Protein AF-A0AAW5FNN5-F1 (afdb_monomer)

Mean predicted aligned error: 12.96 Å

pLDDT: mean 70.57, std 18.23, range [37.03, 93.81]

Solvent-accessible surface area (backbone atoms only — not comparable to full-atom values): 6678 Å² total; per-residue (Å²): 137,86,81,79,78,71,79,78,51,77,61,60,63,59,75,59,57,77,63,70,77,84,72,81,72,60,92,68,28,62,46,75,44,82,89,42,63,40,79,73,49,76,60,96,80,28,38,33,34,35,31,45,33,40,33,36,49,59,52,45,40,45,74,76,66,50,51,72,71,55,49,54,48,47,70,64,46,31,60,79,72,72,42,74,63,58,47,79,39,82,46,41,32,36,41,31,78,42,97,87,76,49,71,51,75,43,78,55,134

Foldseek 3Di:
DDDPPPDPDPVVVVVVCPPPPPPPQPPPQWDWPPVAFDFPDDDPQKTKTKTKIKGQQLSVCVVVPNDPVVSVVCVVVCVVVVHDRIDIDIWIWMWHQDPVRDIDIGTDD

Radius of gyration: 19.85 Å; Cα contacts (8 Å, |Δi|>4): 138; chains: 1; bounding box: 41×42×58 Å

Secondary structure (DSSP, 8-state):
---------TTHHHHTT-S-----PPTTSB---GGG-EEEEEETTEEEEEEEEEEEHHHHHHHTT--HHHHHHHHHHTGGGT--SEEEEEEEEEEEE-TTS-EEEEE--

Sequence (109 aa):
MRRRRRAQGREELFDQQQFGQFIQAPPGIFIVQEKSATLTSTQGGKSFCSVLVPLDILEMSRFTGTSEADLAKMKTEAPKRGLPLTKDYLVNYTVRPMASGQNHVTVLP

Structure (mmCIF, N/CA/C/O backbone):
data_AF-A0AAW5FNN5-F1
#
_entry.id   AF-A0AAW5FNN5-F1
#
loop_
_atom_site.group_PDB
_atom_site.id
_atom_site.type_symbol
_atom_site.label_atom_id
_atom_site.label_alt_id
_atom_site.label_comp_id
_atom_site.label_asym_id
_atom_site.label_entity_id
_atom_site.label_seq_id
_atom_site.pdbx_PDB_ins_code
_atom_site.Cartn_x
_atom_site.Cartn_y
_atom_site.Cartn_z
_atom_site.occupancy
_atom_site.B_iso_or_equiv
_atom_site.auth_seq_id
_atom_site.auth_comp_id
_atom_site.auth_asym_id
_atom_site.auth_atom_id
_atom_site.pdbx_PDB_model_num
ATOM 1 N N . MET A 1 1 ? 21.541 32.134 -35.307 1.00 37.03 1 MET A N 1
ATOM 2 C CA . MET A 1 1 ? 22.14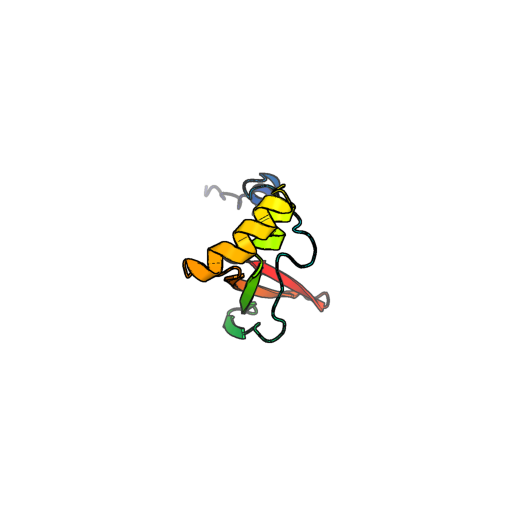1 31.289 -34.245 1.00 37.03 1 MET A CA 1
ATOM 3 C C . MET A 1 1 ? 21.047 30.773 -33.312 1.00 37.03 1 MET A C 1
ATOM 5 O O . MET A 1 1 ? 20.461 31.556 -32.579 1.00 37.03 1 MET A O 1
ATOM 9 N N . ARG A 1 2 ? 20.718 29.475 -33.376 1.00 37.28 2 ARG A N 1
ATOM 10 C CA . ARG A 1 2 ? 19.704 28.826 -32.523 1.00 37.28 2 ARG A CA 1
ATOM 11 C C . ARG A 1 2 ? 20.340 28.423 -31.188 1.00 37.28 2 ARG A C 1
ATOM 13 O O . ARG A 1 2 ? 21.210 27.557 -31.166 1.00 37.28 2 ARG A O 1
ATOM 20 N N . ARG A 1 3 ? 19.914 29.037 -30.078 1.00 39.03 3 ARG A N 1
ATOM 21 C CA . ARG A 1 3 ? 20.297 28.607 -28.725 1.00 39.03 3 ARG A CA 1
ATOM 22 C C . ARG A 1 3 ? 19.598 27.281 -28.412 1.00 39.03 3 ARG A C 1
ATOM 24 O O . ARG A 1 3 ? 18.391 27.247 -28.198 1.00 39.03 3 ARG A O 1
ATOM 31 N N . ARG A 1 4 ? 20.375 26.194 -28.397 1.00 40.81 4 ARG A N 1
ATOM 32 C CA . ARG A 1 4 ? 20.003 24.917 -27.777 1.00 40.81 4 ARG A CA 1
ATOM 33 C C . ARG A 1 4 ? 19.725 25.185 -26.295 1.00 40.81 4 ARG A C 1
ATOM 35 O O . ARG A 1 4 ? 20.665 25.375 -25.529 1.00 40.81 4 ARG A O 1
ATOM 42 N N . ARG A 1 5 ? 18.453 25.218 -25.887 1.00 41.94 5 ARG A N 1
ATOM 43 C CA . ARG A 1 5 ? 18.100 25.011 -24.478 1.00 41.94 5 ARG A CA 1
ATOM 44 C C . ARG A 1 5 ? 18.435 23.554 -24.181 1.00 41.94 5 ARG A C 1
ATOM 46 O O . ARG A 1 5 ? 17.781 22.653 -24.700 1.00 41.94 5 ARG A O 1
ATOM 53 N N . ARG A 1 6 ? 19.545 23.344 -23.468 1.00 43.50 6 ARG A N 1
ATOM 54 C CA . ARG A 1 6 ? 19.911 22.044 -22.907 1.00 43.50 6 ARG A CA 1
ATOM 55 C C . ARG A 1 6 ? 18.717 21.554 -22.097 1.00 43.50 6 ARG A C 1
ATOM 57 O O . ARG A 1 6 ? 18.136 22.331 -21.344 1.00 43.50 6 ARG A O 1
ATOM 64 N N . ALA A 1 7 ? 18.349 20.298 -22.316 1.00 46.12 7 ALA A N 1
ATOM 65 C CA . ALA A 1 7 ? 17.455 19.573 -21.440 1.00 46.12 7 ALA A CA 1
ATOM 66 C C . ALA A 1 7 ? 18.031 19.680 -20.025 1.00 46.12 7 ALA A C 1
ATOM 68 O O . ALA A 1 7 ? 19.085 19.111 -19.750 1.00 46.12 7 ALA A O 1
ATOM 69 N N . GLN A 1 8 ? 17.395 20.494 -19.185 1.00 41.34 8 GLN A N 1
ATOM 70 C CA . GLN A 1 8 ? 17.668 20.502 -17.758 1.00 41.34 8 GLN A CA 1
ATOM 71 C C . GLN A 1 8 ? 17.301 19.110 -17.255 1.00 41.34 8 GLN A C 1
ATOM 73 O O . GLN A 1 8 ? 16.192 18.621 -17.498 1.00 41.34 8 GLN A O 1
ATOM 78 N N . GLY A 1 9 ? 18.321 18.421 -16.754 1.00 39.44 9 GLY A N 1
ATOM 79 C CA . GLY A 1 9 ? 18.324 16.988 -16.544 1.00 39.44 9 GLY A CA 1
ATOM 80 C C . GLY A 1 9 ? 17.225 16.592 -15.577 1.00 39.44 9 GLY A C 1
ATOM 81 O O . GLY A 1 9 ? 17.053 17.185 -14.520 1.00 39.44 9 GLY 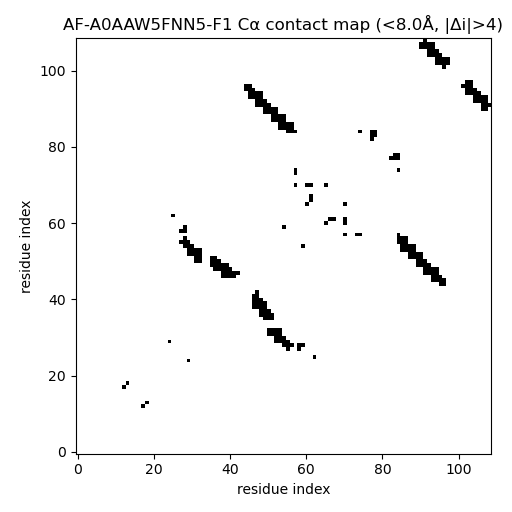A O 1
ATOM 82 N N . ARG A 1 10 ? 16.500 15.537 -15.931 1.00 45.97 10 ARG A N 1
ATOM 83 C CA . ARG A 1 10 ? 15.535 14.873 -15.051 1.00 45.97 10 ARG A CA 1
ATOM 84 C C . ARG A 1 10 ? 16.176 14.403 -13.730 1.00 45.97 10 ARG A C 1
ATOM 86 O O . ARG A 1 10 ? 15.455 14.191 -12.766 1.00 45.97 10 ARG A O 1
ATOM 93 N N . GLU A 1 11 ? 17.504 14.275 -13.709 1.00 41.00 11 GLU A N 1
ATOM 94 C CA . GLU A 1 11 ? 18.332 14.017 -12.525 1.00 41.00 11 GLU A CA 1
ATOM 95 C C . GLU A 1 11 ? 18.367 15.213 -11.554 1.00 41.00 11 GLU A C 1
ATOM 97 O O . GLU A 1 11 ? 18.213 15.006 -10.357 1.00 41.00 11 GLU A O 1
ATOM 102 N N . GLU A 1 12 ? 18.420 16.464 -12.034 1.00 41.44 1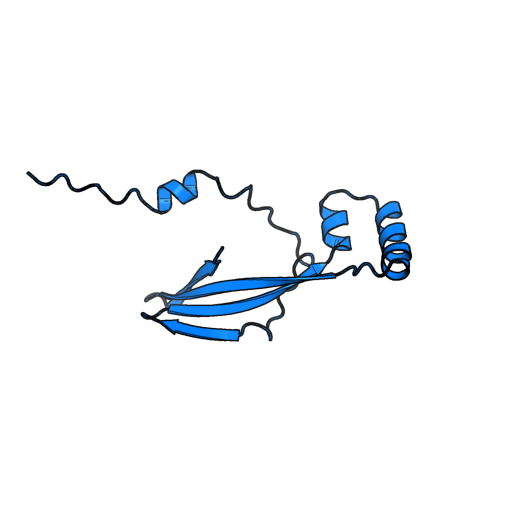2 GLU A N 1
ATOM 103 C CA . GLU A 1 12 ? 18.438 17.654 -11.155 1.00 41.44 12 GLU A CA 1
ATOM 104 C C . GLU A 1 12 ? 17.113 17.838 -10.394 1.00 41.44 12 GLU A C 1
ATOM 106 O O . GLU A 1 12 ? 17.102 18.342 -9.275 1.00 41.44 12 GLU A O 1
ATOM 111 N N . LEU A 1 13 ? 15.988 17.396 -10.969 1.00 40.62 13 LEU A N 1
ATOM 112 C CA . LEU A 1 13 ? 14.690 17.381 -10.278 1.00 40.62 13 LEU A CA 1
ATOM 113 C C . LEU A 1 13 ? 14.596 16.264 -9.224 1.00 40.62 13 LEU A C 1
ATOM 115 O O . LEU A 1 13 ? 13.774 16.354 -8.315 1.00 40.62 13 LEU A O 1
ATOM 119 N N . PHE A 1 14 ? 15.423 15.221 -9.342 1.00 44.19 14 PHE A N 1
ATOM 120 C CA . PHE A 1 14 ? 15.507 14.124 -8.378 1.00 44.19 14 PHE A CA 1
ATOM 121 C C . PHE A 1 14 ? 16.357 14.528 -7.163 1.00 44.19 14 PHE A C 1
ATOM 123 O O . PHE A 1 14 ? 15.952 14.299 -6.024 1.00 44.19 14 PHE A O 1
ATOM 130 N N . ASP A 1 15 ? 17.472 15.224 -7.406 1.00 42.34 15 ASP A N 1
ATOM 131 C CA . ASP A 1 15 ? 18.365 15.742 -6.359 1.00 42.34 15 ASP A CA 1
ATOM 132 C C . ASP A 1 15 ? 17.741 16.881 -5.536 1.00 42.34 15 ASP A C 1
ATOM 134 O O . ASP A 1 15 ? 18.128 17.109 -4.391 1.00 42.34 15 ASP A O 1
ATOM 138 N N . GLN A 1 16 ? 16.736 17.580 -6.075 1.00 41.78 16 GLN A N 1
ATOM 139 C CA . GLN A 1 16 ? 16.063 18.688 -5.386 1.00 41.78 16 GLN A CA 1
ATOM 140 C C . GLN A 1 16 ? 15.072 18.271 -4.286 1.00 41.78 16 GLN A C 1
ATOM 142 O O . GLN A 1 16 ? 14.443 19.154 -3.706 1.00 41.78 16 GLN A O 1
ATOM 147 N N . GLN A 1 17 ? 14.917 16.973 -3.977 1.00 41.91 17 GLN A N 1
ATOM 148 C CA . GLN A 1 17 ? 14.082 16.473 -2.865 1.00 41.91 17 GLN A CA 1
ATOM 149 C C . GLN A 1 17 ? 12.687 17.134 -2.763 1.00 41.91 17 GLN A C 1
ATOM 151 O O . GLN A 1 17 ? 12.129 17.281 -1.678 1.00 41.91 17 GLN A O 1
ATOM 156 N N . GLN A 1 18 ? 12.088 17.535 -3.891 1.00 38.53 18 GLN A N 1
ATOM 157 C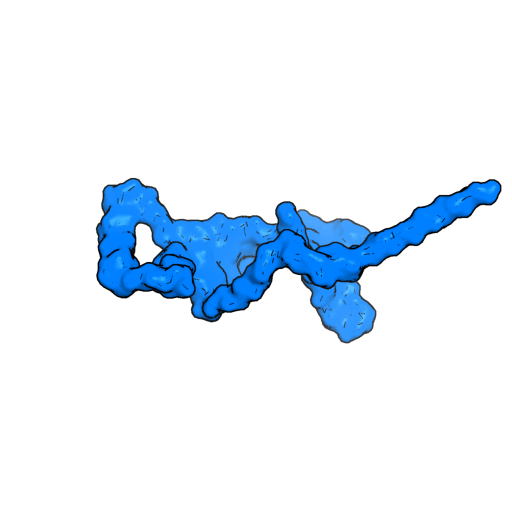 CA . GLN A 1 18 ? 10.705 18.036 -3.907 1.00 38.53 18 GLN A CA 1
ATOM 158 C C . GLN A 1 18 ? 9.673 16.907 -3.800 1.00 38.53 18 GLN A C 1
ATOM 160 O O . GLN A 1 18 ? 8.482 17.162 -3.630 1.00 38.53 18 GLN A O 1
ATOM 165 N N . PHE A 1 19 ? 10.120 15.654 -3.839 1.00 45.00 19 PHE A N 1
ATOM 166 C CA . PHE A 1 19 ? 9.351 14.546 -3.302 1.00 45.00 19 PHE A CA 1
ATOM 167 C C . PHE A 1 19 ? 9.584 14.554 -1.796 1.00 45.00 19 PHE A C 1
ATOM 169 O O . PHE A 1 19 ? 10.717 14.353 -1.358 1.00 45.00 19 PHE A O 1
ATOM 176 N N . GLY A 1 20 ? 8.532 14.853 -1.022 1.00 38.00 20 GLY A N 1
ATOM 177 C CA . GLY A 1 20 ? 8.570 14.779 0.439 1.00 38.00 20 GLY A CA 1
ATOM 178 C C . GLY A 1 20 ? 9.319 13.522 0.869 1.00 38.00 20 GLY A C 1
ATOM 179 O O . GLY A 1 20 ? 9.146 12.489 0.225 1.00 38.00 20 GLY A O 1
ATOM 180 N N . GLN A 1 21 ? 10.205 13.662 1.864 1.00 37.47 21 GLN A N 1
ATOM 181 C CA . GLN A 1 21 ? 11.104 12.610 2.353 1.00 37.47 21 GLN A CA 1
ATOM 182 C C . GLN A 1 21 ? 10.497 11.227 2.124 1.00 37.47 21 GLN A C 1
ATOM 184 O O . GLN A 1 21 ? 9.398 10.963 2.611 1.00 37.47 21 GLN A O 1
ATOM 189 N N . PHE A 1 22 ? 11.180 10.372 1.357 1.00 42.91 22 PHE A N 1
ATOM 190 C CA . PHE A 1 22 ? 10.763 8.987 1.180 1.00 42.91 22 PHE A CA 1
ATOM 191 C C . PHE A 1 22 ? 10.768 8.327 2.558 1.00 42.91 22 PHE A C 1
ATOM 193 O O . PHE A 1 22 ? 11.794 7.843 3.030 1.00 42.91 22 PHE A O 1
ATOM 200 N N . ILE A 1 23 ? 9.623 8.355 3.233 1.00 45.28 23 ILE A N 1
ATOM 201 C CA . ILE A 1 23 ? 9.418 7.600 4.450 1.00 45.28 23 ILE A CA 1
ATOM 202 C C . ILE A 1 23 ? 9.444 6.148 3.997 1.00 45.28 23 ILE A C 1
ATOM 204 O O . ILE A 1 23 ? 8.528 5.677 3.319 1.00 45.28 23 ILE A O 1
ATOM 208 N N . GLN A 1 24 ? 10.519 5.443 4.335 1.00 47.78 24 GLN A N 1
ATOM 209 C CA . GLN A 1 24 ? 10.554 4.002 4.185 1.00 47.78 24 GLN A CA 1
ATOM 210 C C . GLN A 1 24 ? 9.564 3.426 5.197 1.00 47.78 24 GLN A C 1
ATOM 212 O O . GLN A 1 24 ? 9.873 3.271 6.376 1.00 47.78 24 GLN A O 1
ATOM 217 N N . ALA A 1 25 ? 8.333 3.200 4.742 1.00 55.97 25 ALA A N 1
ATOM 218 C CA . ALA A 1 25 ? 7.290 2.631 5.572 1.00 55.97 25 ALA A CA 1
ATOM 219 C C . ALA A 1 25 ? 7.719 1.230 6.048 1.00 55.97 25 ALA A C 1
ATOM 221 O O . ALA A 1 25 ? 8.205 0.439 5.231 1.00 55.97 25 ALA A O 1
ATOM 222 N N . PRO A 1 26 ? 7.557 0.913 7.345 1.00 60.97 26 PRO A N 1
ATOM 223 C CA . PRO A 1 26 ? 7.775 -0.427 7.861 1.00 60.97 26 PRO A CA 1
ATOM 224 C C . PRO A 1 26 ? 7.056 -1.510 7.042 1.00 60.97 26 PRO A C 1
ATOM 226 O O . PRO A 1 26 ? 5.950 -1.270 6.537 1.00 60.97 26 PRO A O 1
ATOM 229 N N . PRO A 1 27 ? 7.641 -2.719 6.941 1.00 61.00 27 PRO A N 1
ATOM 230 C CA . PRO A 1 27 ? 6.961 -3.866 6.353 1.00 61.00 27 PRO A CA 1
ATOM 231 C C . PRO A 1 27 ? 5.588 -4.074 7.009 1.00 61.00 27 PRO A C 1
ATOM 233 O O . PRO A 1 27 ? 5.493 -4.113 8.232 1.00 61.00 27 PRO A O 1
ATOM 236 N N . GLY A 1 28 ? 4.531 -4.204 6.203 1.00 65.75 28 GLY A N 1
ATOM 237 C CA . GLY A 1 28 ? 3.165 -4.460 6.681 1.00 65.75 28 GLY A CA 1
ATOM 238 C C . GLY A 1 28 ? 2.215 -3.259 6.653 1.00 65.75 28 GLY A C 1
ATOM 239 O O . GLY A 1 28 ? 1.010 -3.472 6.622 1.00 65.75 28 GLY A O 1
ATOM 240 N N . ILE A 1 29 ? 2.717 -2.020 6.565 1.00 71.50 29 ILE A N 1
ATOM 241 C CA . ILE A 1 29 ? 1.855 -0.829 6.398 1.00 71.50 29 ILE A CA 1
ATOM 242 C C . ILE A 1 29 ? 1.197 -0.820 5.017 1.00 71.50 29 ILE A C 1
ATOM 244 O O . ILE A 1 29 ? 0.005 -0.551 4.877 1.00 71.50 29 ILE A O 1
ATOM 248 N N . PHE A 1 30 ? 2.000 -1.120 3.998 1.00 64.81 30 PHE A N 1
ATOM 249 C CA . PHE A 1 30 ? 1.560 -1.298 2.624 1.00 64.81 30 PHE A CA 1
ATOM 250 C C . PHE A 1 30 ? 1.718 -2.769 2.269 1.00 64.81 30 PHE A C 1
ATOM 252 O O . PHE A 1 30 ? 2.833 -3.295 2.267 1.00 64.81 30 PHE A O 1
ATOM 259 N N . ILE A 1 31 ? 0.611 -3.436 1.964 1.00 63.75 31 ILE A N 1
ATOM 260 C CA . ILE A 1 31 ? 0.639 -4.828 1.521 1.00 63.75 31 ILE A CA 1
ATOM 261 C C . ILE A 1 31 ? 0.444 -4.811 0.010 1.00 63.75 31 ILE A C 1
ATOM 263 O O . ILE A 1 31 ? -0.638 -4.514 -0.480 1.00 63.75 31 ILE A O 1
ATOM 267 N N . VAL A 1 32 ? 1.492 -5.102 -0.760 1.00 59.56 32 VAL A N 1
ATOM 268 C CA . VAL A 1 32 ? 1.345 -5.223 -2.216 1.00 59.56 32 VAL A CA 1
ATOM 269 C C . VAL A 1 32 ? 0.566 -6.500 -2.504 1.00 59.56 32 VAL A C 1
ATOM 271 O O . VAL A 1 32 ? 1.025 -7.598 -2.193 1.00 59.56 32 VAL A O 1
ATOM 274 N N . GLN A 1 33 ? -0.611 -6.384 -3.115 1.00 56.56 33 GLN A N 1
ATOM 275 C CA . GLN A 1 33 ? -1.323 -7.566 -3.581 1.00 56.56 33 GLN A CA 1
ATOM 276 C C . GLN A 1 33 ? -0.654 -8.054 -4.872 1.00 56.56 33 GLN A C 1
ATOM 278 O O . GLN A 1 33 ? -0.945 -7.544 -5.951 1.00 56.56 33 GLN A O 1
ATOM 283 N N . GLU A 1 34 ? 0.243 -9.042 -4.779 1.00 49.03 34 GLU A N 1
ATOM 284 C CA . GLU A 1 34 ? 1.019 -9.582 -5.916 1.00 49.03 34 GLU A CA 1
ATOM 285 C C . GLU A 1 34 ? 0.142 -10.031 -7.101 1.00 49.03 34 GLU A C 1
ATOM 287 O O . GLU A 1 34 ? 0.555 -9.954 -8.255 1.00 49.03 34 GLU A O 1
ATOM 292 N N . LYS A 1 35 ? -1.106 -10.436 -6.833 1.00 50.78 35 LYS A N 1
ATOM 293 C CA . LYS A 1 35 ? -2.092 -10.838 -7.852 1.00 50.78 35 LYS A CA 1
ATOM 294 C C . LYS A 1 35 ? -2.824 -9.671 -8.527 1.00 50.78 35 LYS A C 1
ATOM 296 O O . LYS A 1 35 ? -3.618 -9.911 -9.429 1.00 50.78 35 LYS A O 1
ATOM 301 N N . SER A 1 36 ? -2.605 -8.433 -8.085 1.00 51.31 36 SER A N 1
ATOM 302 C CA . SER A 1 36 ? -3.342 -7.253 -8.565 1.00 51.31 36 SER A CA 1
ATOM 303 C C . SER A 1 36 ? -2.600 -6.444 -9.631 1.00 51.31 36 SER A C 1
ATOM 305 O O . SER A 1 36 ? -3.191 -5.532 -10.207 1.00 51.31 36 SER A O 1
ATOM 307 N N . ALA A 1 37 ? -1.333 -6.779 -9.918 1.00 58.84 37 ALA A N 1
ATOM 308 C CA . ALA A 1 37 ? -0.555 -6.133 -10.969 1.00 58.84 37 ALA A CA 1
ATOM 309 C C . ALA A 1 37 ? -1.176 -6.431 -12.343 1.00 58.84 37 ALA A C 1
ATOM 311 O O . ALA A 1 37 ? -0.945 -7.476 -12.948 1.00 58.84 37 ALA A O 1
ATOM 312 N N . THR A 1 38 ? -1.992 -5.502 -12.826 1.00 66.25 38 THR A N 1
ATOM 313 C CA . THR A 1 38 ? -2.707 -5.625 -14.092 1.00 66.25 38 THR A CA 1
ATOM 314 C C . THR A 1 38 ? -1.922 -4.883 -15.161 1.00 66.25 38 THR A C 1
ATOM 316 O O . THR A 1 38 ? -1.663 -3.689 -15.016 1.00 66.25 38 THR A O 1
ATOM 319 N N . LEU A 1 39 ? -1.532 -5.579 -16.234 1.00 67.50 39 LEU A N 1
ATOM 320 C CA . LEU A 1 39 ? -0.998 -4.933 -17.431 1.00 67.50 39 LEU A CA 1
ATOM 321 C C . LEU A 1 39 ? -2.134 -4.165 -18.109 1.00 67.50 39 LEU A C 1
ATOM 323 O O . LEU A 1 39 ? -3.060 -4.761 -18.652 1.00 67.50 39 LEU A O 1
ATOM 327 N N . THR A 1 40 ? -2.050 -2.844 -18.087 1.00 70.06 40 THR A N 1
ATOM 328 C CA . THR A 1 40 ? -3.077 -1.952 -18.624 1.00 70.06 40 THR A CA 1
ATOM 329 C C . THR A 1 40 ? -2.855 -1.694 -20.112 1.00 70.06 40 THR A C 1
ATOM 331 O O . THR A 1 40 ? -3.804 -1.668 -20.888 1.00 70.06 40 THR A O 1
ATOM 334 N N . SER A 1 41 ? -1.602 -1.491 -20.535 1.00 70.94 41 SER A N 1
ATOM 335 C CA . SER A 1 41 ? -1.246 -1.352 -21.955 1.00 70.94 41 SER A CA 1
ATOM 336 C C . SER A 1 41 ? 0.260 -1.473 -22.195 1.00 70.94 41 SER A C 1
ATOM 338 O O . SER A 1 41 ? 1.064 -1.384 -21.268 1.00 70.94 41 SER A O 1
ATOM 340 N N . THR A 1 42 ? 0.657 -1.621 -23.458 1.00 78.75 42 THR A N 1
ATOM 341 C CA . THR A 1 42 ? 2.058 -1.539 -23.892 1.00 78.75 42 THR A CA 1
ATOM 342 C C . THR A 1 42 ? 2.210 -0.468 -24.964 1.00 78.75 42 THR A C 1
ATOM 344 O O . THR A 1 42 ? 1.534 -0.534 -25.989 1.00 78.75 42 THR A O 1
ATOM 347 N N . GLN A 1 43 ? 3.100 0.506 -24.764 1.00 76.69 43 GLN A N 1
ATOM 348 C CA . GLN A 1 43 ? 3.379 1.552 -25.755 1.00 76.69 43 GLN A CA 1
ATOM 349 C C . GLN A 1 43 ? 4.869 1.901 -25.775 1.00 76.69 43 GLN A C 1
ATOM 351 O O . GLN A 1 43 ? 5.478 2.135 -24.731 1.00 76.69 43 GLN A O 1
ATOM 356 N N . GLY A 1 44 ? 5.465 1.949 -26.971 1.00 78.19 44 GLY A N 1
ATOM 357 C CA . GLY A 1 44 ? 6.854 2.390 -27.161 1.00 78.19 44 GLY A CA 1
ATOM 358 C C . GLY A 1 44 ? 7.884 1.612 -26.331 1.00 78.19 44 GLY A C 1
ATOM 359 O O . GLY A 1 44 ? 8.785 2.221 -25.756 1.00 78.19 44 GLY A O 1
ATOM 360 N N . GLY A 1 45 ? 7.714 0.289 -26.204 1.00 77.12 45 GLY A N 1
ATOM 361 C CA . GLY A 1 45 ? 8.603 -0.576 -25.415 1.00 77.12 45 GLY A CA 1
ATOM 362 C C . GLY A 1 45 ? 8.461 -0.430 -23.895 1.00 77.12 45 GLY A C 1
ATOM 363 O O . GLY A 1 45 ? 9.329 -0.888 -23.156 1.00 77.12 45 GLY A O 1
ATOM 364 N N . LYS A 1 46 ? 7.397 0.224 -23.417 1.00 76.38 46 LYS A N 1
ATOM 365 C CA . LYS A 1 46 ? 7.046 0.317 -21.996 1.00 76.38 46 LYS A CA 1
ATOM 366 C C . LYS A 1 46 ? 5.730 -0.396 -21.739 1.00 76.38 46 LYS A C 1
ATOM 368 O O . LYS A 1 46 ? 4.799 -0.282 -22.538 1.00 76.38 46 LYS A O 1
ATOM 373 N N . SER A 1 47 ? 5.649 -1.050 -20.594 1.00 79.56 47 SER A N 1
ATOM 374 C CA . SER A 1 47 ? 4.420 -1.624 -20.058 1.00 79.56 47 SER A CA 1
ATOM 375 C C . SER A 1 47 ? 3.836 -0.658 -19.037 1.00 79.56 47 SER A C 1
ATOM 377 O O . SER A 1 47 ? 4.562 -0.170 -18.175 1.00 79.56 47 SER A O 1
ATOM 379 N N . PHE A 1 48 ? 2.549 -0.361 -19.139 1.00 77.19 48 PHE A N 1
ATOM 380 C CA . PHE A 1 48 ? 1.789 0.392 -18.148 1.00 77.19 48 PHE A CA 1
ATOM 381 C C . PHE A 1 48 ? 1.057 -0.612 -17.284 1.00 77.19 48 PHE A C 1
ATOM 383 O O . PHE A 1 48 ? 0.329 -1.451 -17.810 1.00 77.19 48 PHE A O 1
ATOM 390 N N . CYS A 1 49 ? 1.274 -0.526 -15.984 1.00 78.75 49 CYS A N 1
ATOM 391 C CA . CYS A 1 49 ? 0.736 -1.453 -15.017 1.00 78.75 49 CYS A CA 1
ATOM 392 C C . CYS A 1 49 ? 0.033 -0.682 -13.905 1.00 78.75 49 CYS A C 1
ATOM 394 O O . CYS A 1 49 ? 0.405 0.447 -13.575 1.00 78.75 49 CYS A O 1
ATOM 396 N N . SER A 1 50 ? -0.944 -1.329 -13.294 1.00 74.88 50 SER A N 1
ATOM 397 C CA . SER A 1 50 ? -1.621 -0.827 -12.106 1.00 74.88 50 SER A CA 1
ATOM 398 C C . SER A 1 50 ? -1.598 -1.908 -11.039 1.00 74.88 50 SER A C 1
ATOM 400 O O . SER A 1 50 ? -1.787 -3.079 -11.357 1.00 74.88 50 SER A O 1
ATOM 402 N N . VAL A 1 51 ? -1.361 -1.535 -9.786 1.00 79.94 51 VAL A N 1
ATOM 403 C CA . VAL A 1 51 ? -1.397 -2.450 -8.639 1.00 79.94 51 VAL A CA 1
ATOM 404 C C . VAL A 1 51 ? -2.252 -1.841 -7.537 1.00 79.94 51 VAL A C 1
ATOM 406 O O . VAL A 1 51 ? -2.219 -0.628 -7.321 1.00 79.94 51 VAL A O 1
ATOM 409 N N . LEU A 1 52 ? -3.033 -2.675 -6.856 1.00 76.81 52 LEU A N 1
ATOM 410 C CA . LEU A 1 52 ? -3.749 -2.265 -5.656 1.00 76.81 52 LEU A CA 1
ATOM 411 C C . LEU A 1 52 ? -2.843 -2.453 -4.443 1.00 76.81 52 LEU A C 1
ATOM 413 O O . LEU A 1 52 ? -2.305 -3.536 -4.196 1.00 76.81 52 LEU A O 1
ATOM 417 N N . VAL A 1 53 ? -2.689 -1.372 -3.687 1.00 79.50 53 VAL A N 1
ATOM 418 C CA . VAL A 1 53 ? -1.921 -1.324 -2.449 1.00 79.50 53 VAL A CA 1
ATOM 419 C C . VAL A 1 53 ? -2.878 -0.986 -1.305 1.00 79.50 53 VAL A C 1
ATOM 421 O O . VAL A 1 53 ? -3.192 0.189 -1.100 1.00 79.50 53 VAL A O 1
ATOM 424 N N . PRO A 1 54 ? -3.379 -1.985 -0.565 1.00 81.69 54 PRO A N 1
ATOM 425 C CA . PRO A 1 54 ? -4.023 -1.766 0.722 1.00 81.69 54 PRO A CA 1
ATOM 426 C C . PRO A 1 54 ? -3.055 -1.119 1.719 1.00 81.69 54 PRO A C 1
ATOM 428 O O . PRO A 1 54 ? -1.949 -1.610 1.960 1.00 81.69 54 PRO A O 1
ATOM 431 N N . LEU A 1 55 ? -3.514 -0.018 2.303 1.00 84.50 55 LEU A N 1
ATOM 432 C CA . LEU A 1 55 ? -2.949 0.632 3.476 1.00 84.50 55 LEU A CA 1
ATOM 433 C C . LEU A 1 55 ? -3.683 0.140 4.722 1.00 84.50 55 LEU A C 1
ATOM 435 O O . LEU A 1 55 ? -4.908 0.275 4.798 1.00 84.50 55 LEU A O 1
ATOM 439 N N . ASP A 1 56 ? -2.936 -0.338 5.713 1.00 87.56 56 ASP A N 1
ATOM 440 C CA . ASP A 1 56 ? -3.455 -0.557 7.063 1.00 87.56 56 ASP A CA 1
ATOM 441 C C . ASP A 1 56 ? -3.368 0.750 7.870 1.00 87.56 56 ASP A C 1
ATOM 443 O O . ASP A 1 56 ? -2.284 1.283 8.129 1.00 87.56 56 ASP A O 1
ATOM 447 N N . ILE A 1 57 ? -4.527 1.300 8.241 1.00 87.94 57 ILE A N 1
ATOM 448 C CA . ILE A 1 57 ? -4.611 2.575 8.961 1.00 87.94 57 ILE A CA 1
ATOM 449 C C . ILE A 1 57 ? -4.073 2.428 10.385 1.00 87.94 57 ILE A C 1
ATOM 451 O O . ILE A 1 57 ? -3.472 3.370 10.892 1.00 87.94 57 ILE A O 1
ATOM 455 N N . LEU A 1 58 ? -4.244 1.271 11.030 1.00 90.00 58 LEU A N 1
ATOM 456 C CA . LEU A 1 58 ? -3.748 1.056 12.388 1.00 90.00 58 LEU A CA 1
ATOM 457 C C . LEU A 1 58 ? -2.223 0.972 12.404 1.00 90.00 58 LEU A C 1
ATOM 459 O O . LEU A 1 58 ? -1.596 1.607 13.249 1.00 90.00 58 LEU A O 1
ATOM 463 N N . GLU A 1 59 ? -1.624 0.251 11.455 1.00 87.06 59 GLU A N 1
ATOM 464 C CA . GLU A 1 59 ? -0.162 0.175 11.347 1.00 87.06 59 GLU A CA 1
ATOM 465 C C . GLU A 1 59 ? 0.449 1.525 10.948 1.00 87.06 59 GLU A C 1
ATOM 467 O O . GLU A 1 59 ? 1.475 1.927 11.499 1.00 87.06 59 GLU A O 1
ATOM 472 N N . MET A 1 60 ? -0.213 2.289 10.070 1.00 85.00 60 MET A N 1
ATOM 473 C CA . MET A 1 60 ? 0.195 3.666 9.771 1.00 85.00 60 MET A CA 1
ATOM 474 C C . MET A 1 60 ? 0.100 4.565 11.009 1.00 85.00 60 MET A C 1
ATOM 476 O O . MET A 1 60 ? 1.047 5.279 11.334 1.00 85.00 60 MET A O 1
ATOM 480 N N . SER A 1 61 ? -1.014 4.513 11.740 1.00 86.19 61 SER A N 1
ATOM 481 C CA . SER A 1 61 ? -1.194 5.279 12.973 1.00 86.19 61 SER A CA 1
ATOM 482 C C . SER A 1 61 ? -0.132 4.918 14.014 1.00 86.19 61 SER A C 1
ATOM 484 O O . SER A 1 61 ? 0.479 5.825 14.586 1.00 86.19 61 SER A O 1
ATOM 486 N N . ARG A 1 62 ? 0.168 3.626 14.200 1.00 87.12 62 ARG A N 1
ATOM 487 C CA . ARG A 1 62 ? 1.260 3.154 15.065 1.00 87.12 62 ARG A CA 1
ATOM 488 C C . ARG A 1 62 ? 2.601 3.740 14.633 1.00 87.12 62 ARG A C 1
ATOM 490 O O . ARG A 1 62 ? 3.321 4.292 15.459 1.00 87.12 62 ARG A O 1
ATOM 497 N N . PHE A 1 63 ? 2.912 3.677 13.340 1.00 82.31 63 PHE A N 1
ATOM 498 C CA . PHE A 1 63 ? 4.152 4.216 12.787 1.00 82.31 63 PHE A CA 1
ATOM 499 C C . PHE A 1 63 ? 4.289 5.733 12.983 1.00 82.31 63 PHE A C 1
ATOM 501 O O . PHE A 1 63 ? 5.373 6.223 13.284 1.00 82.31 63 PHE A O 1
ATOM 508 N N . THR A 1 64 ? 3.185 6.476 12.889 1.00 85.19 64 THR A N 1
ATOM 509 C CA . THR A 1 64 ? 3.158 7.926 13.157 1.00 85.19 64 THR A CA 1
ATOM 510 C C . THR A 1 64 ? 3.177 8.293 14.650 1.00 85.19 64 THR A C 1
ATOM 512 O O . THR A 1 64 ? 3.135 9.475 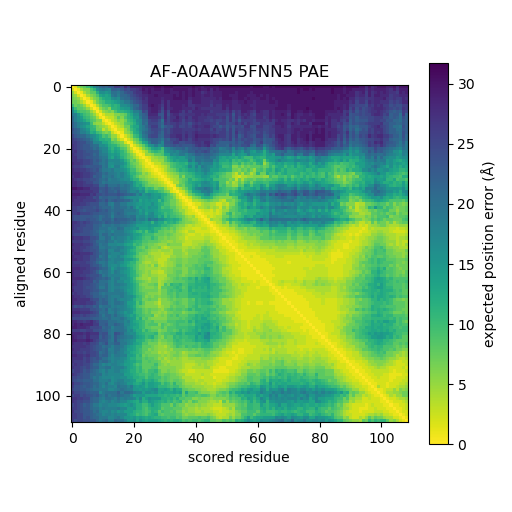14.982 1.00 85.19 64 THR A O 1
ATOM 515 N N . GLY A 1 65 ? 3.266 7.307 15.553 1.00 86.31 65 GLY A N 1
ATOM 516 C CA . GLY A 1 65 ? 3.394 7.520 16.999 1.00 86.31 65 GLY A CA 1
ATOM 517 C C . GLY A 1 65 ? 2.078 7.517 17.781 1.00 86.31 65 GLY A C 1
ATOM 518 O O . GLY A 1 65 ? 2.038 8.012 18.906 1.00 86.31 65 GLY A O 1
ATOM 519 N N . THR A 1 66 ? 0.996 6.971 17.219 1.00 89.88 66 THR A N 1
ATOM 520 C CA . THR A 1 66 ? -0.275 6.808 17.950 1.00 89.88 66 THR A CA 1
ATOM 521 C C . THR A 1 66 ? -0.116 5.790 19.083 1.00 89.88 66 THR A C 1
ATOM 523 O O . THR A 1 66 ? 0.485 4.734 18.890 1.00 89.88 66 THR A O 1
ATOM 526 N N . SER A 1 67 ? -0.667 6.089 20.265 1.00 92.62 67 SER A N 1
ATOM 527 C CA . SER A 1 67 ? -0.581 5.195 21.425 1.00 92.62 67 SER A CA 1
ATOM 528 C C . SER A 1 67 ? -1.377 3.897 21.218 1.00 92.62 67 SER A C 1
ATOM 530 O O . SER A 1 67 ? -2.432 3.904 20.586 1.00 92.62 67 SER A O 1
ATOM 532 N N . GLU A 1 68 ? -0.938 2.783 21.815 1.00 92.12 68 GLU A N 1
ATOM 533 C CA . GLU A 1 68 ? -1.672 1.504 21.742 1.00 92.12 68 GLU A CA 1
ATOM 534 C C . GLU A 1 68 ? -3.096 1.602 22.322 1.00 92.12 68 GLU A C 1
ATOM 536 O O . GLU A 1 68 ? -4.018 0.946 21.834 1.00 92.12 68 GLU A O 1
ATOM 541 N N . ALA A 1 69 ? -3.310 2.463 23.323 1.00 92.81 69 ALA A N 1
ATOM 542 C CA . ALA A 1 69 ? -4.638 2.715 23.881 1.00 92.81 69 ALA A CA 1
ATOM 543 C C . ALA A 1 69 ? -5.566 3.393 22.860 1.00 92.81 69 ALA A C 1
ATOM 545 O O . ALA A 1 69 ? -6.740 3.030 22.751 1.00 92.81 69 ALA A O 1
ATOM 546 N N . ASP A 1 70 ? -5.046 4.348 22.091 1.00 91.38 70 ASP A N 1
ATOM 547 C CA . ASP A 1 70 ? -5.815 5.032 21.053 1.00 91.38 70 ASP A CA 1
ATOM 548 C C . ASP A 1 70 ? -6.019 4.140 19.825 1.00 91.38 7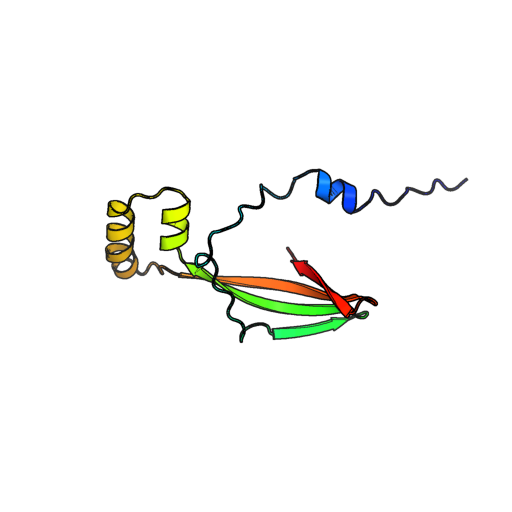0 ASP A C 1
ATOM 550 O O . ASP A 1 70 ? -7.120 4.113 19.278 1.00 91.38 70 ASP A O 1
ATOM 554 N N . LEU A 1 71 ? -5.034 3.313 19.458 1.00 92.94 71 LEU A N 1
ATOM 555 C CA . LEU A 1 71 ? -5.195 2.284 18.424 1.00 92.94 71 LEU A CA 1
ATOM 556 C C . LEU A 1 71 ? -6.300 1.280 18.788 1.00 92.94 71 LEU A C 1
ATOM 558 O O . LEU A 1 71 ? -7.133 0.940 17.946 1.00 92.94 71 LEU A O 1
ATOM 562 N N . ALA A 1 72 ? -6.365 0.839 20.049 1.00 93.81 72 ALA A N 1
ATOM 563 C CA . ALA A 1 72 ? -7.421 -0.052 20.527 1.00 93.81 72 ALA A CA 1
ATOM 564 C C . ALA A 1 72 ? -8.813 0.607 20.464 1.00 93.81 72 ALA A C 1
ATOM 566 O O . ALA A 1 72 ? -9.792 -0.028 20.052 1.00 93.81 72 ALA A O 1
ATOM 567 N N . LYS A 1 73 ? -8.910 1.900 20.806 1.00 93.12 73 LYS A N 1
ATOM 568 C CA . LYS A 1 73 ? -10.146 2.679 20.627 1.00 93.12 73 LYS A CA 1
ATOM 569 C C . LYS A 1 73 ? -10.523 2.793 19.154 1.00 93.12 73 LYS A C 1
ATOM 571 O O . LYS A 1 73 ? -11.652 2.475 18.798 1.00 93.12 73 LYS A O 1
ATOM 576 N N . MET A 1 74 ? -9.588 3.154 18.276 1.00 91.25 74 MET A N 1
ATOM 577 C CA . MET A 1 74 ? -9.828 3.231 16.831 1.00 91.25 74 MET A CA 1
ATOM 578 C C . MET A 1 74 ? -10.340 1.902 16.274 1.00 91.25 74 MET A C 1
ATOM 580 O O . MET A 1 74 ? -11.354 1.877 15.579 1.00 91.25 74 MET A O 1
ATOM 584 N N . LYS A 1 75 ? -9.709 0.785 16.649 1.00 92.69 75 LYS A N 1
ATOM 585 C CA . LYS A 1 75 ? -10.109 -0.561 16.222 1.00 92.69 75 LYS A CA 1
ATOM 586 C C . LYS A 1 75 ? -11.544 -0.918 16.630 1.00 92.69 75 LYS A C 1
ATOM 588 O O . LYS A 1 75 ? -12.222 -1.642 15.906 1.00 92.69 75 LYS A O 1
ATOM 593 N N . THR A 1 76 ? -12.012 -0.427 17.777 1.00 93.25 76 THR A N 1
ATOM 594 C CA . THR A 1 76 ? -13.347 -0.742 18.314 1.00 93.25 76 THR A CA 1
ATOM 595 C C . THR A 1 76 ? -14.426 0.263 17.911 1.00 93.25 76 THR A C 1
ATOM 597 O O . THR A 1 76 ? -15.590 -0.120 17.780 1.00 93.25 76 THR A O 1
ATOM 600 N N . GLU A 1 77 ? -14.077 1.533 17.710 1.00 92.44 77 GLU A N 1
ATOM 601 C CA . GLU A 1 77 ? -15.024 2.600 17.380 1.00 92.44 77 GLU A CA 1
ATOM 602 C C . GLU A 1 77 ? -15.184 2.836 15.878 1.00 92.44 77 GLU A C 1
ATOM 604 O O . GLU A 1 77 ? -16.302 3.105 15.438 1.00 92.44 77 GLU A O 1
ATOM 609 N N . ALA A 1 78 ? -14.115 2.721 15.082 1.00 89.81 78 ALA A N 1
ATOM 610 C CA . ALA A 1 78 ? -14.176 3.002 13.647 1.00 89.81 78 ALA A CA 1
ATOM 611 C C . ALA A 1 78 ? -15.223 2.132 12.919 1.00 89.81 78 ALA A C 1
ATOM 613 O O . ALA A 1 78 ? -16.074 2.709 12.235 1.00 89.81 78 ALA A O 1
ATOM 614 N N . PRO A 1 79 ? -15.309 0.801 13.149 1.00 89.12 79 PRO A N 1
ATOM 615 C CA . PRO A 1 79 ? -16.330 -0.025 12.503 1.00 89.12 79 PRO A CA 1
ATOM 616 C C . PRO A 1 79 ? -17.760 0.351 12.913 1.00 89.12 79 PRO A C 1
ATOM 618 O O . PRO A 1 79 ? -18.664 0.329 12.083 1.00 89.12 79 PRO A O 1
ATOM 621 N N . LYS A 1 80 ? -17.971 0.765 14.173 1.00 92.94 80 LYS A N 1
ATOM 622 C CA . LYS A 1 80 ? -19.288 1.207 14.674 1.00 92.94 80 LYS A CA 1
ATOM 623 C C . LYS A 1 80 ? -19.778 2.477 13.976 1.00 92.94 80 LYS A C 1
ATOM 625 O O . LYS A 1 80 ? -20.978 2.715 13.916 1.00 92.94 80 LYS A O 1
ATOM 630 N N . ARG A 1 81 ? -18.849 3.286 13.462 1.00 90.75 81 ARG A N 1
ATOM 631 C CA . ARG A 1 81 ? -19.120 4.513 12.702 1.00 90.75 81 ARG A CA 1
ATOM 632 C C . ARG A 1 81 ? -19.082 4.293 11.185 1.00 90.75 81 ARG A C 1
ATOM 634 O O . ARG A 1 81 ? -19.162 5.263 10.441 1.00 90.75 81 ARG A O 1
ATOM 641 N N . GLY A 1 82 ? -18.931 3.047 10.724 1.00 87.69 82 GLY A N 1
ATOM 642 C CA . GLY A 1 82 ? -18.802 2.721 9.302 1.00 87.69 82 GLY A CA 1
ATOM 643 C C . GLY A 1 82 ? -17.487 3.189 8.668 1.00 87.69 82 GLY A C 1
ATOM 644 O O . GLY A 1 82 ? -17.407 3.302 7.449 1.00 87.69 82 GLY A O 1
ATOM 645 N N . LEU A 1 83 ? -16.463 3.483 9.474 1.00 87.31 83 LEU A N 1
ATOM 646 C CA . LEU A 1 83 ? -15.147 3.887 8.989 1.00 87.31 83 LEU A CA 1
ATOM 647 C C . LEU A 1 83 ? -14.276 2.639 8.768 1.00 87.31 83 LEU A C 1
ATOM 649 O O . LEU A 1 83 ? -14.060 1.879 9.719 1.00 87.31 83 LEU A O 1
ATOM 653 N N . PRO A 1 84 ? -13.767 2.407 7.546 1.00 87.69 84 PRO A N 1
ATOM 654 C CA . PRO A 1 84 ? -12.899 1.272 7.273 1.00 87.69 84 PRO A CA 1
ATOM 655 C C . PRO A 1 84 ? -11.523 1.483 7.917 1.00 87.69 84 PRO A C 1
ATOM 657 O O . PRO A 1 84 ? -11.024 2.603 7.989 1.00 87.69 84 PRO A O 1
ATOM 660 N N . LEU A 1 85 ? -10.907 0.391 8.377 1.00 89.19 85 LEU A N 1
ATOM 661 C CA . LEU A 1 85 ? -9.543 0.382 8.934 1.00 89.19 85 LEU A CA 1
ATOM 662 C C . LEU A 1 85 ? -8.471 0.100 7.874 1.00 89.19 85 LEU A C 1
ATOM 664 O O . LEU A 1 85 ? -7.278 0.148 8.160 1.00 89.19 85 LEU A O 1
ATOM 668 N N . THR A 1 86 ? -8.901 -0.172 6.648 1.00 87.44 86 THR A N 1
ATOM 669 C CA . THR A 1 86 ? -8.045 -0.349 5.483 1.00 87.44 86 THR A CA 1
ATOM 670 C C . THR A 1 86 ? -8.475 0.610 4.384 1.00 87.44 86 THR A C 1
ATOM 672 O O . THR A 1 86 ? -9.647 0.980 4.279 1.00 87.44 86 THR A O 1
ATOM 675 N N . LYS A 1 87 ? -7.523 1.030 3.554 1.00 84.75 87 LYS A N 1
ATOM 676 C CA . LYS A 1 87 ? -7.803 1.844 2.371 1.00 84.75 87 LYS A CA 1
ATOM 677 C C . LYS A 1 87 ? -6.973 1.362 1.195 1.00 84.75 87 LYS A C 1
ATOM 679 O O . LYS A 1 87 ? -5.751 1.331 1.286 1.00 84.75 87 LYS A O 1
ATOM 684 N N . ASP A 1 88 ? -7.631 1.060 0.086 1.00 83.06 88 ASP A N 1
ATOM 685 C CA . ASP A 1 88 ? -6.949 0.632 -1.131 1.00 83.06 88 ASP A CA 1
ATOM 686 C C . ASP A 1 88 ? -6.492 1.841 -1.952 1.00 83.06 88 ASP A C 1
ATOM 688 O O . ASP A 1 88 ? -7.268 2.757 -2.238 1.00 83.06 88 ASP A O 1
ATOM 692 N N . TYR A 1 89 ? -5.221 1.831 -2.347 1.00 81.38 89 TYR A N 1
ATOM 693 C CA . TYR A 1 89 ? -4.645 2.791 -3.280 1.00 81.38 89 TYR A CA 1
ATOM 694 C C . TYR A 1 89 ? -4.345 2.100 -4.604 1.00 81.38 89 TYR A C 1
ATOM 696 O O . TYR A 1 89 ? -3.610 1.115 -4.649 1.00 81.38 89 TYR A O 1
ATOM 704 N N . LEU A 1 90 ? -4.887 2.637 -5.696 1.00 80.12 90 LEU A N 1
ATOM 705 C CA . LEU A 1 90 ? -4.481 2.233 -7.035 1.00 80.12 90 LEU A CA 1
ATOM 706 C C . LEU A 1 90 ? -3.194 2.971 -7.397 1.00 80.12 90 LEU A C 1
ATOM 708 O O . LEU A 1 90 ? -3.202 4.185 -7.591 1.00 80.12 90 LEU A O 1
ATOM 712 N N . VAL A 1 91 ? -2.095 2.233 -7.493 1.00 80.94 91 VAL A N 1
ATOM 713 C CA . VAL A 1 91 ? -0.795 2.776 -7.881 1.00 80.94 91 VAL A CA 1
ATOM 714 C C . VAL A 1 91 ? -0.532 2.409 -9.331 1.00 80.94 91 VAL A C 1
ATOM 716 O O . VAL A 1 91 ? -0.430 1.233 -9.684 1.00 80.94 91 VAL A O 1
ATOM 719 N N . ASN A 1 92 ? -0.409 3.428 -10.176 1.00 80.88 92 ASN A N 1
ATOM 720 C CA . ASN A 1 92 ? -0.047 3.258 -11.574 1.00 80.88 92 ASN A CA 1
ATOM 721 C C . ASN A 1 92 ? 1.464 3.384 -11.727 1.00 80.88 92 ASN A C 1
ATOM 723 O O . ASN A 1 92 ? 2.094 4.269 -11.150 1.00 80.88 92 ASN A O 1
ATOM 727 N N . TYR A 1 93 ? 2.061 2.512 -12.523 1.00 79.00 93 TYR A N 1
ATOM 728 C CA . TYR A 1 93 ? 3.487 2.546 -12.795 1.00 79.00 93 TYR A CA 1
ATOM 729 C C . TYR A 1 93 ? 3.783 2.082 -14.213 1.00 79.00 93 TYR A C 1
ATOM 731 O O . TYR A 1 93 ? 2.984 1.426 -14.876 1.00 79.00 93 TYR A O 1
ATOM 739 N N . THR A 1 94 ? 4.964 2.442 -14.697 1.00 79.62 94 THR A N 1
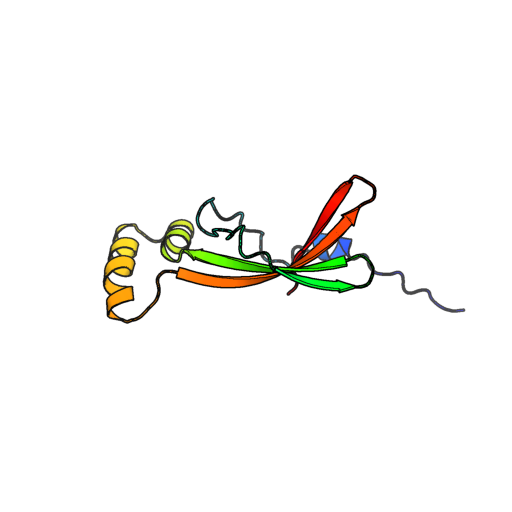ATOM 740 C CA . THR A 1 94 ? 5.487 1.948 -15.966 1.00 79.62 94 THR A CA 1
ATOM 741 C C . THR A 1 94 ? 6.700 1.078 -15.728 1.00 79.62 94 THR A C 1
ATOM 743 O O . THR A 1 94 ? 7.536 1.388 -14.881 1.00 79.62 94 THR A O 1
ATOM 746 N N . VAL A 1 95 ? 6.801 0.003 -16.497 1.00 78.56 95 VAL A N 1
ATOM 747 C CA . VAL A 1 95 ? 7.949 -0.895 -16.523 1.00 78.56 95 VAL A CA 1
ATOM 748 C C . VAL A 1 95 ? 8.624 -0.750 -17.874 1.00 78.56 95 VAL A C 1
ATOM 750 O O . VAL A 1 95 ? 7.986 -0.887 -18.921 1.00 78.56 95 VAL A O 1
ATOM 753 N N . ARG A 1 96 ? 9.923 -0.461 -17.859 1.00 78.19 96 ARG A N 1
ATOM 754 C CA . ARG A 1 96 ? 10.766 -0.489 -19.051 1.00 78.19 96 ARG A CA 1
ATOM 755 C C . ARG A 1 96 ? 11.844 -1.560 -18.880 1.00 78.19 96 ARG A C 1
ATOM 757 O O . ARG A 1 96 ? 12.668 -1.411 -17.976 1.00 78.19 96 ARG A O 1
ATOM 764 N N . PRO A 1 97 ? 11.875 -2.592 -19.735 1.00 77.62 97 PRO A N 1
ATOM 765 C CA . PRO A 1 97 ? 12.970 -3.548 -19.730 1.00 77.62 97 PRO A CA 1
ATOM 766 C C . PRO A 1 97 ? 14.262 -2.868 -20.197 1.00 77.62 97 PRO A C 1
ATOM 768 O O . PRO A 1 97 ? 14.259 -2.063 -21.132 1.00 77.62 97 PRO A O 1
ATOM 771 N N . MET A 1 98 ? 15.367 -3.179 -19.526 1.00 75.88 98 MET A N 1
ATOM 772 C CA . MET A 1 98 ? 16.704 -2.683 -19.849 1.00 75.88 98 MET A CA 1
ATOM 773 C C . MET A 1 98 ? 17.519 -3.782 -20.532 1.00 75.88 98 MET A C 1
ATOM 775 O O . MET A 1 98 ? 17.315 -4.969 -20.287 1.00 75.88 98 MET A O 1
ATOM 779 N N . ALA A 1 99 ? 18.509 -3.390 -21.339 1.00 78.44 99 ALA A N 1
ATOM 780 C CA . ALA A 1 99 ? 19.425 -4.339 -21.981 1.00 78.44 99 ALA A CA 1
ATOM 781 C C . ALA A 1 99 ? 20.230 -5.185 -20.971 1.00 78.44 99 ALA A C 1
ATOM 783 O O . ALA A 1 99 ? 20.691 -6.268 -21.310 1.00 78.44 99 ALA A O 1
ATOM 784 N N . SER A 1 100 ? 20.360 -4.720 -19.722 1.00 80.56 100 SER A N 1
ATOM 785 C CA . SER A 1 100 ? 20.986 -5.451 -18.613 1.00 80.56 100 SER A CA 1
ATOM 786 C C . SER A 1 100 ? 20.145 -6.615 -18.068 1.00 80.56 100 SER A C 1
ATOM 788 O O . SER A 1 100 ? 20.584 -7.290 -17.143 1.00 80.56 100 SER A O 1
ATOM 790 N N . GLY A 1 101 ? 18.921 -6.822 -18.570 1.00 75.62 101 GLY A N 1
ATOM 791 C CA . GLY A 1 101 ? 17.965 -7.793 -18.024 1.00 75.62 101 GLY A CA 1
ATOM 792 C C . GLY A 1 101 ? 17.221 -7.304 -16.775 1.00 75.62 101 GLY A C 1
ATOM 793 O O . GLY A 1 101 ? 16.314 -7.979 -16.298 1.00 75.62 101 GLY A O 1
ATOM 794 N N . GLN A 1 102 ? 17.562 -6.121 -16.256 1.00 70.25 102 GLN A N 1
ATOM 795 C CA . GLN A 1 102 ? 16.820 -5.465 -15.179 1.00 70.25 102 GLN A CA 1
ATOM 796 C C . GLN A 1 102 ? 15.620 -4.676 -15.722 1.00 70.25 102 GLN A C 1
ATOM 798 O O . GLN A 1 102 ? 15.579 -4.288 -16.890 1.00 70.25 102 GLN A O 1
ATOM 803 N N . ASN A 1 103 ? 14.655 -4.384 -14.850 1.00 73.50 103 ASN A N 1
ATOM 804 C CA . ASN A 1 103 ? 13.500 -3.550 -15.166 1.00 73.50 103 ASN A CA 1
ATOM 805 C C . ASN A 1 103 ? 13.620 -2.187 -14.481 1.00 73.50 103 ASN A C 1
ATOM 807 O O . ASN A 1 103 ? 13.805 -2.112 -13.270 1.00 73.50 103 ASN A O 1
ATOM 811 N N . HIS A 1 104 ? 13.45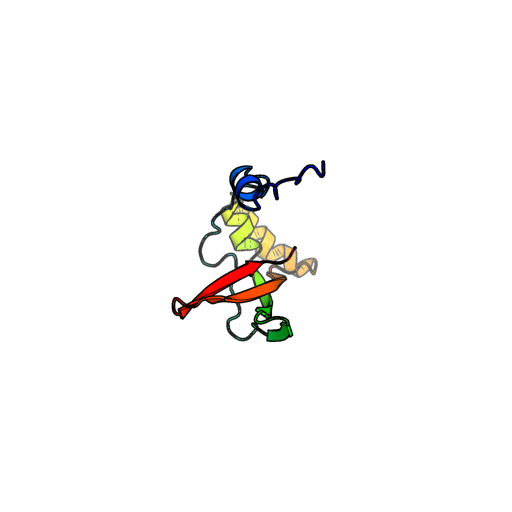6 -1.110 -15.246 1.00 71.56 104 HIS A N 1
ATOM 812 C CA . HIS A 1 104 ? 13.311 0.233 -14.698 1.00 71.56 104 HIS A CA 1
ATOM 813 C C . HIS A 1 104 ? 11.828 0.530 -14.456 1.00 71.56 104 HIS A C 1
ATOM 815 O O . HIS A 1 104 ? 11.036 0.563 -15.404 1.00 71.56 104 HIS A O 1
ATOM 821 N N . VAL A 1 105 ? 11.461 0.761 -13.196 1.00 74.31 105 VAL A N 1
ATOM 822 C CA . VAL A 1 105 ? 10.083 1.039 -12.771 1.00 74.31 105 VAL A CA 1
ATOM 823 C C . VAL A 1 105 ? 9.916 2.532 -12.496 1.00 74.31 105 VAL A C 1
ATOM 825 O O . VAL A 1 105 ? 10.767 3.160 -11.877 1.00 74.31 105 VAL A O 1
ATOM 828 N N . THR A 1 106 ? 8.826 3.132 -12.968 1.00 75.56 106 THR A N 1
ATOM 829 C CA . THR A 1 106 ? 8.491 4.535 -12.683 1.00 75.56 106 THR A CA 1
ATOM 830 C C . THR A 1 106 ? 7.044 4.635 -12.241 1.00 75.56 106 THR A C 1
ATOM 832 O O . THR A 1 106 ? 6.155 4.335 -13.036 1.00 75.56 106 THR A O 1
ATOM 835 N N . VAL A 1 107 ? 6.818 5.070 -11.001 1.00 76.56 107 VAL A N 1
ATOM 836 C CA . VAL A 1 107 ? 5.481 5.373 -10.472 1.00 76.56 107 VAL A CA 1
ATOM 837 C C . VAL A 1 107 ? 4.937 6.616 -11.177 1.00 76.56 107 VAL A C 1
ATOM 839 O O . VAL A 1 107 ? 5.672 7.581 -11.397 1.00 76.56 107 VAL A O 1
ATOM 842 N N . LEU A 1 108 ? 3.677 6.561 -11.592 1.00 70.81 108 LEU A N 1
ATOM 843 C CA . LEU A 1 108 ? 2.975 7.671 -12.224 1.00 70.81 108 LEU A CA 1
ATOM 844 C C . LEU A 1 108 ? 2.242 8.495 -11.149 1.00 70.81 108 LEU A C 1
ATOM 846 O O . LEU A 1 108 ? 1.736 7.894 -1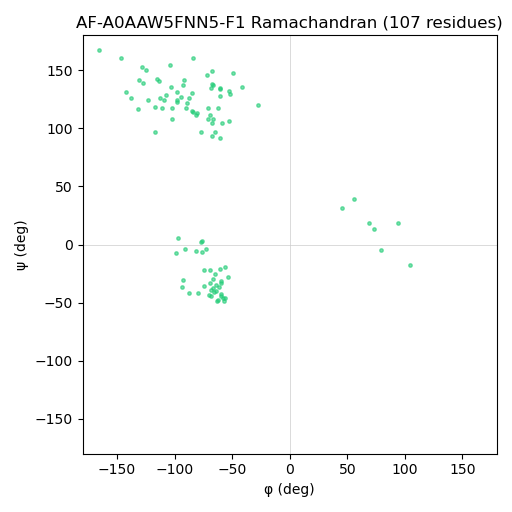0.200 1.00 70.81 108 LEU A O 1
ATOM 850 N N . PRO A 1 109 ? 2.218 9.835 -11.279 1.00 64.69 109 PRO A N 1
ATOM 851 C CA . PRO A 1 109 ? 1.440 10.704 -10.399 1.00 64.69 109 PRO A CA 1
ATOM 852 C C . PRO A 1 109 ? -0.071 10.501 -10.559 1.00 64.69 109 PRO A C 1
ATOM 854 O O . PRO A 1 109 ? -0.502 10.016 -11.634 1.00 64.69 109 PRO A O 1
#